Protein AF-A0A060H7V2-F1 (afdb_monomer_lite)

pLDDT: mean 77.26, std 23.05, range [39.34, 98.25]

Sequence (139 aa):
MRLYEYPRHGVSFDGLFAGICVFKRWWLRDVAVHDVVGLFFETSVMSLRINALCVNCDVCEPVCPNRAISMGETIYIIDPLRCTECVGHYDEPQCVVVCPVECIDPDPGLLETREQLLSKLQQLQRNDPELYEKESPDL

Structure (mmCIF, N/CA/C/O backbone):
data_AF-A0A060H7V2-F1
#
_entry.id   AF-A0A060H7V2-F1
#
loop_
_atom_site.group_PDB
_atom_site.id
_atom_site.type_symbol
_atom_site.label_atom_id
_atom_site.label_alt_id
_atom_site.label_comp_id
_atom_site.label_asym_id
_atom_site.label_entity_id
_atom_site.label_seq_id
_atom_site.pdbx_PDB_ins_code
_atom_site.Cartn_x
_atom_site.Cartn_y
_atom_site.Cartn_z
_atom_site.occupancy
_atom_site.B_iso_or_equiv
_atom_site.auth_seq_id
_atom_site.auth_comp_id
_atom_site.auth_asym_id
_atom_site.auth_atom_id
_atom_site.pdbx_PDB_model_num
ATOM 1 N N . MET A 1 1 ? -25.828 43.740 5.238 1.00 44.97 1 MET A N 1
ATOM 2 C CA . MET A 1 1 ? -26.906 42.871 5.758 1.00 44.97 1 MET A CA 1
ATOM 3 C C . MET A 1 1 ? -28.178 43.152 4.968 1.00 44.97 1 MET A C 1
ATOM 5 O O . MET A 1 1 ? -28.893 44.089 5.289 1.00 44.97 1 MET A O 1
ATOM 9 N N . ARG A 1 2 ? -28.396 42.423 3.865 1.00 43.09 2 ARG A N 1
ATOM 10 C CA . ARG A 1 2 ? -29.651 42.449 3.099 1.00 43.09 2 ARG A CA 1
ATOM 11 C C . ARG A 1 2 ? -30.467 41.244 3.551 1.00 43.09 2 ARG A C 1
ATOM 13 O O . ARG A 1 2 ? -30.054 40.115 3.305 1.00 43.09 2 ARG A O 1
ATOM 20 N N . LEU A 1 3 ? -31.555 41.499 4.266 1.00 44.78 3 LEU A N 1
ATOM 21 C CA . LEU A 1 3 ? -32.535 40.484 4.632 1.00 44.78 3 LEU A CA 1
ATOM 22 C C . LEU A 1 3 ? -33.452 40.277 3.423 1.00 44.78 3 LEU A C 1
ATOM 24 O O . LEU A 1 3 ? -34.037 41.230 2.919 1.00 44.78 3 LEU A O 1
ATOM 28 N N . TYR A 1 4 ? -33.495 39.044 2.926 1.00 43.06 4 TYR A N 1
ATOM 29 C CA . TYR A 1 4 ? -34.416 38.607 1.884 1.00 43.06 4 TYR A CA 1
ATOM 30 C C . TYR A 1 4 ? -35.787 38.345 2.520 1.00 43.06 4 TYR A C 1
ATOM 32 O O . TYR A 1 4 ? -35.921 37.441 3.344 1.00 43.06 4 TYR A O 1
ATOM 40 N N . GLU A 1 5 ? -36.799 39.125 2.142 1.00 47.03 5 GLU A N 1
ATOM 41 C CA . GLU A 1 5 ? -38.205 38.849 2.448 1.00 47.03 5 GLU A CA 1
ATOM 42 C C . GLU A 1 5 ? -38.765 37.846 1.426 1.00 47.03 5 GLU A C 1
ATOM 44 O O . GLU A 1 5 ? -38.786 38.109 0.225 1.00 47.03 5 GLU A O 1
ATOM 49 N N . TYR A 1 6 ? -39.213 36.684 1.908 1.00 45.53 6 TYR A N 1
ATOM 50 C CA . TYR A 1 6 ? -39.967 35.691 1.136 1.00 45.53 6 TYR A CA 1
ATOM 51 C C . TYR A 1 6 ? -41.475 35.852 1.409 1.00 45.53 6 TYR A C 1
ATOM 53 O O . TYR A 1 6 ? -41.873 35.879 2.579 1.00 45.53 6 TYR A O 1
ATOM 61 N N . PRO A 1 7 ? -42.341 35.914 0.380 1.00 54.81 7 PRO A N 1
ATOM 62 C CA . PRO A 1 7 ? -43.784 36.008 0.574 1.00 54.81 7 PRO A CA 1
ATOM 63 C C . PRO A 1 7 ? -44.424 34.641 0.881 1.00 54.81 7 PRO A C 1
ATOM 65 O O . PRO A 1 7 ? -44.213 33.651 0.181 1.00 54.81 7 PRO A O 1
ATOM 68 N N . ARG A 1 8 ? -45.250 34.611 1.937 1.00 51.94 8 ARG A N 1
ATOM 69 C CA . ARG A 1 8 ? -46.114 33.489 2.337 1.00 51.94 8 ARG A CA 1
ATOM 70 C C . ARG A 1 8 ? -47.373 33.446 1.467 1.00 51.94 8 ARG A C 1
ATOM 72 O O . ARG A 1 8 ? -48.225 34.318 1.602 1.00 51.94 8 ARG A O 1
ATOM 79 N N . HIS A 1 9 ? -47.542 32.395 0.666 1.00 48.91 9 HIS A N 1
ATOM 80 C CA . HIS A 1 9 ? -48.837 32.043 0.081 1.00 48.91 9 HIS A CA 1
ATOM 81 C C . HIS A 1 9 ? -49.456 30.872 0.843 1.00 48.91 9 HIS A C 1
ATOM 83 O O . HIS A 1 9 ? -48.970 29.745 0.789 1.00 48.91 9 HIS A O 1
ATOM 89 N N . GLY A 1 10 ? -50.530 31.173 1.573 1.00 41.84 10 GLY A N 1
ATOM 90 C CA . GLY A 1 10 ? -51.475 30.187 2.074 1.00 41.84 10 GLY A CA 1
ATOM 91 C C . GLY A 1 10 ? -52.548 29.910 1.027 1.00 41.84 10 GLY A C 1
ATOM 92 O O . GLY A 1 10 ? -53.031 30.835 0.376 1.00 41.84 10 GLY A O 1
ATOM 93 N N . VAL A 1 11 ? -52.942 28.647 0.904 1.00 51.88 11 VAL A N 1
ATOM 94 C CA . VAL A 1 11 ? -54.219 28.257 0.309 1.00 51.88 11 VAL A CA 1
ATOM 95 C C . VAL A 1 11 ? -54.867 27.212 1.210 1.00 51.88 11 VAL A C 1
ATOM 97 O O . VAL A 1 11 ? -54.286 26.176 1.522 1.00 51.88 11 VAL A O 1
ATOM 100 N N . SER A 1 12 ? -56.050 27.587 1.686 1.00 40.19 12 SER A N 1
ATOM 101 C CA . SER A 1 12 ? -57.017 26.782 2.423 1.00 40.19 12 SER A CA 1
ATOM 102 C C . SER A 1 12 ? -57.734 25.836 1.460 1.00 40.19 12 SER 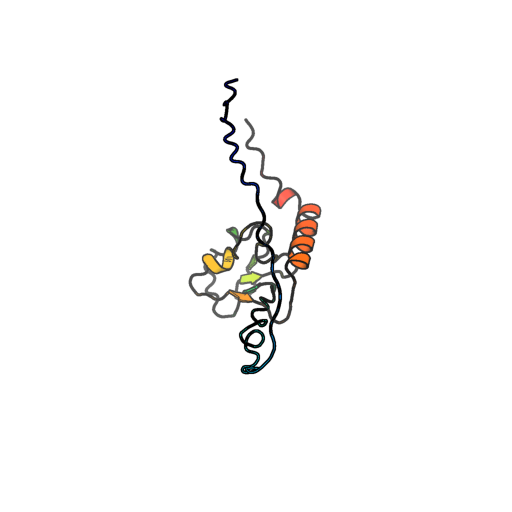A C 1
ATOM 104 O O . SER A 1 12 ? -58.057 26.260 0.351 1.00 40.19 12 SER A O 1
ATOM 106 N N . PHE A 1 13 ? -58.018 24.602 1.881 1.00 41.03 13 PHE A N 1
ATOM 107 C CA . PHE A 1 13 ? -59.116 23.813 1.318 1.00 41.03 13 PHE A CA 1
ATOM 108 C C . PHE A 1 13 ? -59.722 22.912 2.402 1.00 41.03 13 PHE A C 1
ATOM 110 O O . PHE A 1 13 ? -59.161 21.883 2.779 1.00 41.03 13 PHE A O 1
ATOM 117 N N . ASP A 1 14 ? -60.874 23.350 2.904 1.00 46.16 14 ASP A N 1
ATOM 118 C CA . ASP A 1 14 ? -61.802 22.598 3.744 1.00 46.16 14 ASP A CA 1
ATOM 119 C C . ASP A 1 14 ? -62.703 21.675 2.891 1.00 46.16 14 ASP A C 1
ATOM 121 O O . ASP A 1 14 ? -63.069 22.023 1.768 1.00 46.16 14 ASP A O 1
ATOM 125 N N . GLY A 1 15 ? -63.145 20.548 3.471 1.00 40.47 15 GLY A N 1
ATOM 126 C CA . GLY A 1 15 ? -64.339 19.784 3.045 1.00 40.47 15 GLY A CA 1
ATOM 127 C C . GLY A 1 15 ? -64.042 18.455 2.331 1.00 40.47 15 GLY A C 1
ATOM 128 O O . GLY A 1 15 ? -63.709 18.434 1.155 1.00 40.47 15 GLY A O 1
ATOM 129 N N . LEU A 1 16 ? -64.016 17.303 3.010 1.00 47.50 16 LEU A N 1
ATOM 130 C CA . LEU A 1 16 ? -65.157 16.489 3.473 1.00 47.50 16 LEU A CA 1
ATOM 131 C C . LEU A 1 16 ? -66.006 15.882 2.329 1.00 47.50 16 LEU A C 1
ATOM 133 O O . LEU A 1 16 ? -66.999 16.467 1.914 1.00 47.50 16 LEU A O 1
ATOM 137 N N . PHE A 1 17 ? -65.682 14.651 1.912 1.00 42.34 17 PHE A N 1
ATOM 138 C CA . PHE A 1 17 ? -66.658 13.708 1.346 1.00 42.34 17 PHE A CA 1
ATOM 139 C C . PHE A 1 17 ? -66.451 12.312 1.951 1.00 42.34 17 PHE A C 1
ATOM 141 O O . PHE A 1 17 ? -65.375 11.724 1.877 1.00 42.34 17 PHE A O 1
ATOM 148 N N . ALA A 1 18 ? -67.501 11.823 2.605 1.00 43.91 18 ALA A N 1
ATOM 149 C CA . ALA A 1 18 ? -67.600 10.535 3.278 1.00 43.91 18 ALA A CA 1
ATOM 150 C C . ALA A 1 18 ? -68.092 9.422 2.329 1.00 43.91 18 ALA A C 1
ATOM 152 O O . ALA A 1 18 ? -68.847 9.713 1.405 1.00 43.91 18 ALA A O 1
ATOM 153 N N . GLY A 1 19 ? -67.780 8.148 2.633 1.00 43.53 19 GLY A N 1
ATOM 154 C CA . GLY A 1 19 ? -68.706 7.034 2.337 1.00 43.53 19 GLY A CA 1
ATOM 155 C C . GLY A 1 19 ? -68.177 5.727 1.709 1.00 43.53 19 GLY A C 1
ATOM 156 O O . GLY A 1 19 ? -68.334 5.523 0.517 1.00 43.53 19 GLY A O 1
ATOM 157 N N . ILE A 1 20 ? -67.668 4.818 2.556 1.00 49.97 20 ILE A N 1
ATOM 158 C CA . ILE A 1 20 ? -68.081 3.398 2.764 1.00 49.97 20 ILE A CA 1
ATOM 159 C C . ILE A 1 20 ? -67.988 2.338 1.619 1.00 49.97 20 ILE A C 1
ATOM 161 O O . ILE A 1 20 ? -68.774 2.302 0.682 1.00 49.97 20 ILE A O 1
ATOM 165 N N . CYS A 1 21 ? -67.074 1.379 1.865 1.00 47.62 21 CYS A N 1
ATOM 166 C CA . CYS A 1 21 ? -67.057 -0.095 1.681 1.00 47.62 21 CYS A CA 1
ATOM 167 C C . CYS A 1 21 ? -67.943 -0.824 0.645 1.00 47.62 21 CYS A C 1
ATOM 169 O O . CYS A 1 21 ? -69.139 -0.900 0.887 1.00 47.62 21 CYS A O 1
ATOM 171 N N . VAL A 1 22 ? -67.336 -1.640 -0.255 1.00 50.06 22 VAL A N 1
ATOM 172 C CA . VAL A 1 22 ? -67.796 -3.021 -0.604 1.00 50.06 22 VAL A CA 1
ATOM 173 C C . VAL A 1 22 ? -66.645 -3.933 -1.138 1.00 50.06 22 VAL A C 1
ATOM 175 O O . VAL A 1 22 ? -66.076 -3.688 -2.190 1.00 50.06 22 VAL A O 1
ATOM 178 N N . PHE A 1 23 ? -66.330 -4.998 -0.381 1.00 39.34 23 PHE A N 1
ATOM 179 C CA . PHE A 1 23 ? -65.896 -6.375 -0.746 1.00 39.34 23 PHE A CA 1
ATOM 180 C C . PHE A 1 23 ? -64.807 -6.728 -1.810 1.00 39.34 23 PHE A C 1
ATOM 182 O O . PHE A 1 23 ? -65.037 -6.720 -3.010 1.00 39.34 23 PHE A O 1
ATOM 189 N N . LYS A 1 24 ? -63.717 -7.330 -1.287 1.00 41.00 24 LYS A N 1
ATOM 190 C CA . LYS A 1 24 ? -63.153 -8.692 -1.546 1.00 41.00 24 LYS A CA 1
ATOM 191 C C . LYS A 1 24 ? -62.769 -9.187 -2.974 1.00 41.00 24 LYS A C 1
ATOM 193 O O . LYS A 1 24 ? -63.607 -9.706 -3.695 1.00 41.00 24 LYS A O 1
ATOM 198 N N . ARG A 1 25 ? -61.441 -9.406 -3.104 1.00 48.03 25 ARG A N 1
ATOM 199 C CA . ARG A 1 25 ? -60.728 -10.700 -3.348 1.00 48.03 25 ARG A CA 1
ATOM 200 C C . ARG A 1 25 ? -60.512 -11.164 -4.807 1.00 48.03 25 ARG A C 1
ATOM 202 O O . ARG A 1 25 ? -61.467 -11.305 -5.549 1.00 48.03 25 ARG A O 1
ATOM 209 N N . TRP A 1 26 ? -59.262 -11.597 -5.062 1.00 42.59 26 TRP A N 1
ATOM 210 C CA . TRP A 1 26 ? -58.626 -12.154 -6.283 1.00 42.59 26 TRP A CA 1
ATOM 211 C C . TRP A 1 26 ? -57.923 -11.069 -7.110 1.00 42.59 26 TRP A C 1
ATOM 213 O O . TRP A 1 26 ? -58.548 -10.392 -7.906 1.00 42.59 26 TRP A O 1
ATOM 223 N N . TRP A 1 27 ? -56.636 -10.797 -6.900 1.00 43.59 27 TRP A N 1
ATOM 224 C CA . TRP A 1 27 ? -55.546 -11.693 -7.291 1.00 43.59 27 TRP A CA 1
ATOM 225 C C . TRP A 1 27 ? -54.316 -11.547 -6.375 1.00 43.59 27 TRP A C 1
ATOM 227 O O . TRP A 1 27 ? -53.648 -10.520 -6.355 1.00 43.59 27 TRP A O 1
ATOM 237 N N . LEU A 1 28 ? -54.027 -12.613 -5.627 1.00 51.16 28 LEU A N 1
ATOM 238 C CA . LEU A 1 28 ? -52.677 -12.979 -5.207 1.00 51.16 28 LEU A CA 1
ATOM 239 C C . LEU A 1 28 ? -52.008 -13.649 -6.414 1.00 51.16 28 LEU A C 1
ATOM 241 O O . LEU A 1 28 ? -52.404 -14.754 -6.780 1.00 51.16 28 LEU A O 1
ATOM 245 N N . ARG A 1 29 ? -51.067 -12.942 -7.039 1.00 45.09 29 ARG A N 1
ATOM 246 C CA . ARG A 1 29 ? -50.076 -13.381 -8.044 1.00 45.09 29 ARG A CA 1
ATOM 247 C C . ARG A 1 29 ? -49.293 -12.108 -8.383 1.00 45.09 29 ARG A C 1
ATOM 249 O O . ARG A 1 29 ? -49.914 -11.123 -8.753 1.00 45.09 29 ARG A O 1
ATOM 256 N N . ASP A 1 30 ? -48.000 -11.961 -8.163 1.00 46.78 30 ASP A N 1
ATOM 257 C CA . ASP A 1 30 ? -46.896 -12.906 -8.102 1.00 46.78 30 ASP A CA 1
ATOM 258 C C . ASP A 1 30 ? -45.816 -12.248 -7.206 1.00 46.78 30 ASP A C 1
ATOM 260 O O . ASP A 1 30 ? -45.615 -11.038 -7.254 1.00 46.78 30 ASP A O 1
ATOM 264 N N . VAL A 1 31 ? -45.341 -12.931 -6.164 1.00 47.16 31 VAL A N 1
ATOM 265 C CA . VAL A 1 31 ? -44.012 -13.569 -6.136 1.00 47.16 31 VAL A CA 1
ATOM 266 C C . VAL A 1 31 ? -42.853 -12.563 -6.210 1.00 47.16 31 VAL A C 1
ATOM 268 O O . VAL A 1 31 ? -42.517 -12.021 -7.254 1.00 47.16 31 VAL A O 1
ATOM 271 N N . ALA A 1 32 ? -42.241 -12.368 -5.042 1.00 50.91 32 ALA A N 1
ATOM 272 C CA . ALA A 1 32 ? -40.806 -12.228 -4.813 1.00 50.91 32 ALA A CA 1
ATOM 273 C C . ALA A 1 32 ? -39.892 -12.121 -6.055 1.00 50.91 32 ALA A C 1
ATOM 275 O O . ALA A 1 32 ? -39.566 -13.131 -6.668 1.00 50.91 32 ALA A O 1
ATOM 276 N N . VAL A 1 33 ? -39.367 -10.919 -6.318 1.00 44.84 33 VAL A N 1
ATOM 277 C CA . VAL A 1 33 ? -38.041 -10.719 -6.951 1.00 44.84 33 VAL A CA 1
ATOM 278 C C . VAL A 1 33 ? -37.253 -9.555 -6.328 1.00 44.84 33 VAL A C 1
ATOM 280 O O . VAL A 1 33 ? -36.245 -9.120 -6.870 1.00 44.84 33 VAL A O 1
ATOM 283 N N . HIS A 1 34 ? -37.663 -9.064 -5.156 1.00 44.75 34 HIS A N 1
ATOM 284 C CA . HIS A 1 34 ? -36.938 -8.014 -4.426 1.00 44.75 34 HIS A CA 1
ATOM 285 C C . HIS A 1 34 ? -35.696 -8.531 -3.658 1.00 44.75 34 HIS A C 1
ATOM 287 O O . HIS A 1 34 ? -35.185 -7.806 -2.814 1.00 44.75 34 HIS A O 1
ATOM 293 N N . ASP A 1 35 ? -35.205 -9.754 -3.926 1.00 53.28 35 ASP A N 1
ATOM 294 C CA . ASP A 1 35 ? -34.335 -10.467 -2.970 1.00 53.28 35 ASP A CA 1
ATOM 295 C C . ASP A 1 35 ? -33.256 -11.411 -3.563 1.00 53.28 35 ASP A C 1
ATOM 297 O O . ASP A 1 35 ? -32.894 -12.393 -2.921 1.00 53.28 35 ASP A O 1
ATOM 301 N N . VAL A 1 36 ? -32.735 -11.201 -4.790 1.00 46.72 36 VAL A N 1
ATOM 302 C CA . VAL A 1 36 ? -31.628 -12.076 -5.284 1.00 46.72 36 VAL A CA 1
ATOM 303 C C . VAL A 1 36 ? -30.645 -11.518 -6.327 1.00 46.72 36 VAL A C 1
ATOM 305 O O . VAL A 1 36 ? -29.794 -12.267 -6.800 1.00 46.72 36 VAL A O 1
ATOM 308 N N . VAL A 1 37 ? -30.667 -10.225 -6.671 1.00 47.47 37 VAL A N 1
ATOM 309 C CA . VAL A 1 37 ? -29.622 -9.642 -7.544 1.00 47.47 37 VAL A CA 1
ATOM 310 C C . VAL A 1 37 ? -28.767 -8.652 -6.755 1.00 47.47 37 VAL A C 1
ATOM 312 O O . VAL A 1 37 ? -28.861 -7.444 -6.929 1.00 47.47 37 VAL A O 1
ATOM 315 N N . GLY A 1 38 ? -27.929 -9.196 -5.867 1.00 44.66 38 GLY A N 1
ATOM 316 C CA . GLY A 1 38 ? -26.653 -8.557 -5.541 1.00 44.66 38 GLY A CA 1
ATOM 317 C C . GLY A 1 38 ? -26.537 -7.765 -4.239 1.00 44.66 38 GLY A C 1
ATOM 318 O O . GLY A 1 38 ? -25.850 -6.752 -4.226 1.00 44.66 38 GLY A O 1
ATOM 319 N N . LEU A 1 39 ? -27.028 -8.290 -3.115 1.00 41.81 39 LEU A N 1
ATOM 320 C CA . LEU A 1 39 ? -26.368 -8.098 -1.805 1.00 41.81 39 LEU A CA 1
ATOM 321 C C . LEU A 1 39 ? -24.995 -8.825 -1.760 1.00 41.81 39 LEU A C 1
ATOM 323 O O . LEU A 1 39 ? -24.683 -9.525 -0.809 1.00 41.81 39 LEU A O 1
ATOM 327 N N . PHE A 1 40 ? -24.199 -8.733 -2.830 1.00 41.84 40 PHE A N 1
ATOM 328 C CA . PHE A 1 40 ? -22.931 -9.459 -3.002 1.00 41.84 40 PHE A CA 1
ATOM 329 C C . PHE A 1 40 ? -21.869 -8.624 -3.733 1.00 41.84 40 PHE A C 1
ATOM 331 O O . PHE A 1 40 ? -20.907 -9.161 -4.267 1.00 41.84 40 PHE A O 1
ATOM 338 N N . PHE A 1 41 ? -22.020 -7.298 -3.749 1.00 41.12 41 PHE A N 1
ATOM 339 C CA . PHE A 1 41 ? -20.872 -6.401 -3.882 1.00 41.12 41 PHE A CA 1
ATOM 340 C C . PHE A 1 41 ? -20.440 -6.011 -2.470 1.00 41.12 41 PHE A C 1
ATOM 342 O O . PHE A 1 41 ? -20.460 -4.852 -2.068 1.00 41.12 41 PHE A O 1
ATOM 349 N N . GLU A 1 42 ? -20.117 -7.024 -1.671 1.00 47.47 42 GLU A N 1
ATOM 350 C CA . GLU A 1 42 ? -19.305 -6.812 -0.489 1.00 47.47 42 GLU A CA 1
ATOM 351 C C . GLU A 1 42 ? -17.926 -6.453 -1.036 1.00 47.47 42 GLU A C 1
ATOM 353 O O . GLU A 1 42 ? -17.104 -7.325 -1.315 1.00 47.47 42 GLU A O 1
ATOM 358 N N . THR A 1 43 ? -17.715 -5.161 -1.315 1.00 50.62 43 THR A N 1
ATOM 359 C CA . THR A 1 43 ? -16.381 -4.592 -1.482 1.00 50.62 43 THR A CA 1
ATOM 360 C C . THR A 1 43 ? -15.682 -4.828 -0.157 1.00 50.62 43 THR A C 1
ATOM 362 O O . THR A 1 43 ? -15.725 -3.996 0.747 1.00 50.62 43 THR A O 1
ATOM 365 N N . SER A 1 44 ? -15.135 -6.030 -0.012 1.00 51.19 44 SER A N 1
ATOM 366 C CA . SER A 1 44 ? -14.119 -6.323 0.972 1.00 51.19 44 SER A CA 1
ATOM 367 C C . SER A 1 44 ? -12.998 -5.363 0.632 1.00 51.19 44 SER A C 1
ATOM 369 O O . SER A 1 44 ? -12.310 -5.530 -0.370 1.00 51.19 44 SER A O 1
ATOM 371 N N . VAL A 1 45 ? -12.937 -4.283 1.396 1.00 54.56 45 VAL A N 1
ATOM 372 C CA . VAL A 1 45 ? -11.778 -3.408 1.476 1.00 54.56 45 VAL A CA 1
ATOM 373 C C . VAL A 1 45 ? -10.651 -4.358 1.927 1.00 54.56 45 VAL A C 1
ATOM 375 O O . VAL A 1 45 ? -10.823 -5.218 2.799 1.00 54.56 45 VAL A O 1
ATOM 378 N N . MET A 1 46 ? -9.575 -4.40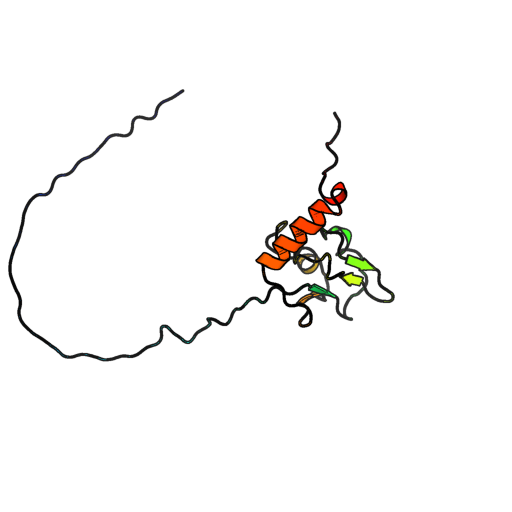5 1.161 1.00 75.44 46 MET A N 1
ATOM 379 C CA . MET A 1 46 ? -8.423 -5.244 1.463 1.00 75.44 46 MET A CA 1
ATOM 380 C C . MET A 1 46 ? -7.183 -4.396 1.288 1.00 75.44 46 MET A C 1
ATOM 382 O O . MET A 1 46 ? -7.043 -3.701 0.278 1.00 75.44 46 MET A O 1
ATOM 386 N N . SER A 1 47 ? -6.227 -4.522 2.206 1.00 83.25 47 SER A N 1
ATOM 387 C CA . SER A 1 47 ? -4.926 -3.891 2.001 1.00 83.25 47 SER A CA 1
ATOM 388 C C . SER A 1 47 ? -4.393 -4.253 0.610 1.00 83.25 47 SER A C 1
ATOM 390 O O . SER A 1 47 ? -4.518 -5.398 0.179 1.00 83.25 47 SER A O 1
ATOM 392 N N . LEU A 1 48 ? -3.828 -3.294 -0.115 1.00 94.44 48 LEU A N 1
ATOM 393 C CA . LEU A 1 48 ? -3.340 -3.552 -1.470 1.00 94.44 48 LEU A CA 1
ATOM 394 C C . 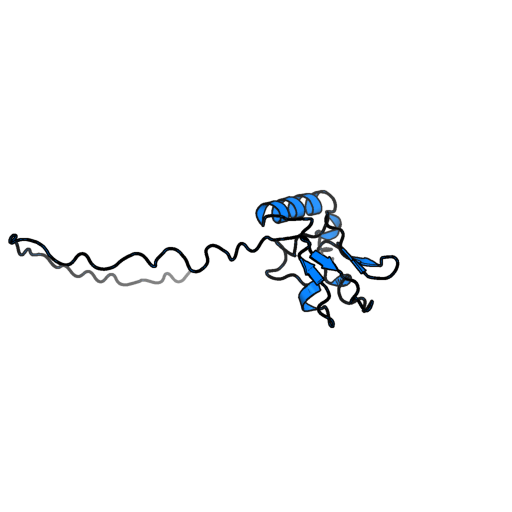LEU A 1 48 ? -1.989 -4.270 -1.443 1.00 94.44 48 LEU A C 1
ATOM 396 O O . LEU A 1 48 ? -1.158 -3.998 -0.576 1.00 94.44 48 LEU A O 1
ATOM 400 N N . ARG A 1 49 ? -1.736 -5.111 -2.447 1.00 95.56 49 ARG A N 1
ATOM 401 C CA . ARG A 1 49 ? -0.445 -5.763 -2.697 1.00 95.56 49 ARG A CA 1
ATOM 402 C C . ARG A 1 49 ? 0.021 -5.543 -4.132 1.00 95.56 49 ARG A C 1
ATOM 404 O O . ARG A 1 49 ? -0.783 -5.496 -5.059 1.00 95.56 49 ARG A O 1
ATOM 411 N N . ILE A 1 50 ? 1.334 -5.456 -4.313 1.00 97.38 50 ILE A N 1
ATOM 412 C CA . ILE A 1 50 ? 1.973 -5.384 -5.632 1.00 97.38 50 ILE A CA 1
ATOM 413 C C . ILE A 1 50 ? 2.369 -6.800 -6.052 1.00 97.38 50 ILE A C 1
ATOM 415 O O . ILE A 1 50 ? 2.981 -7.536 -5.278 1.00 97.38 50 ILE A O 1
ATOM 419 N N . ASN A 1 51 ? 1.998 -7.194 -7.268 1.00 96.25 51 ASN A N 1
ATOM 420 C CA . ASN A 1 51 ? 2.300 -8.514 -7.812 1.00 96.25 51 ASN A CA 1
ATOM 421 C C . ASN A 1 51 ? 3.580 -8.504 -8.684 1.00 96.25 51 ASN A C 1
ATOM 423 O O . ASN A 1 51 ? 4.215 -7.472 -8.909 1.00 96.25 51 ASN A O 1
ATOM 427 N N . ALA A 1 52 ? 3.963 -9.676 -9.197 1.00 96.12 52 ALA A N 1
ATOM 428 C CA . ALA A 1 52 ? 5.195 -9.866 -9.969 1.00 96.12 52 ALA A CA 1
ATOM 429 C C . ALA A 1 52 ? 5.217 -9.173 -11.351 1.00 96.12 52 ALA A C 1
ATOM 431 O O . ALA A 1 52 ? 6.242 -9.218 -12.026 1.00 96.12 52 ALA A O 1
ATOM 432 N N . LEU A 1 53 ? 4.118 -8.548 -11.787 1.00 97.38 53 LEU A N 1
ATOM 433 C CA . LEU A 1 53 ? 4.068 -7.756 -13.022 1.00 97.38 53 LEU A CA 1
ATOM 434 C C . LEU A 1 53 ? 4.666 -6.353 -12.848 1.00 97.38 53 LEU A C 1
ATOM 436 O O . LEU A 1 53 ? 4.767 -5.609 -13.821 1.00 97.38 53 LEU A O 1
ATOM 440 N N . CYS A 1 54 ? 5.060 -5.978 -11.628 1.00 98.19 54 CYS A N 1
ATOM 441 C CA . CYS A 1 54 ? 5.719 -4.708 -11.364 1.00 98.19 54 CYS A CA 1
ATOM 442 C C . CYS A 1 54 ? 6.990 -4.540 -12.212 1.00 98.19 54 CYS A C 1
ATOM 444 O O . CYS A 1 54 ? 7.867 -5.401 -12.231 1.00 98.19 54 CYS A O 1
ATOM 446 N N . VAL A 1 55 ? 7.098 -3.389 -12.878 1.00 97.31 55 VAL A N 1
ATOM 447 C CA . VAL A 1 55 ? 8.233 -3.028 -13.748 1.00 97.31 55 VAL A CA 1
ATOM 448 C C . VAL A 1 55 ? 9.201 -2.024 -13.110 1.00 97.31 55 VAL A C 1
ATOM 450 O O . VAL A 1 55 ? 10.046 -1.479 -13.810 1.00 97.31 55 VAL A O 1
ATOM 453 N N . ASN A 1 56 ? 9.074 -1.755 -11.804 1.00 97.06 56 ASN A N 1
ATOM 454 C CA . ASN A 1 56 ? 9.920 -0.813 -11.052 1.00 97.06 56 ASN A CA 1
ATOM 455 C C . ASN A 1 56 ? 10.016 0.584 -11.698 1.00 97.06 56 ASN A C 1
ATOM 457 O O . ASN A 1 56 ? 11.097 1.068 -12.010 1.00 97.06 56 ASN A O 1
ATOM 461 N N . CYS A 1 57 ? 8.862 1.213 -11.947 1.00 97.12 57 CYS A N 1
ATOM 462 C CA . CYS A 1 57 ? 8.777 2.532 -12.591 1.00 97.12 57 CYS A CA 1
ATOM 463 C C . CYS A 1 57 ? 8.808 3.732 -11.623 1.00 97.12 57 CYS A C 1
ATOM 465 O O . CYS A 1 57 ? 8.711 4.866 -12.082 1.00 97.12 57 CYS A O 1
ATOM 467 N N . ASP A 1 58 ? 8.876 3.494 -10.309 1.00 96.25 58 ASP A N 1
ATOM 468 C CA . ASP A 1 58 ? 8.994 4.495 -9.229 1.00 96.25 58 ASP A CA 1
ATOM 469 C C . ASP A 1 58 ? 7.815 5.481 -9.060 1.00 96.25 58 ASP A C 1
ATOM 471 O O . ASP A 1 58 ? 7.820 6.326 -8.169 1.00 96.25 58 ASP A O 1
ATOM 475 N N . VAL A 1 59 ? 6.753 5.365 -9.863 1.00 97.44 59 VAL A N 1
ATOM 476 C CA . VAL A 1 59 ? 5.633 6.329 -9.843 1.00 97.44 59 VAL A CA 1
ATOM 477 C C . VAL A 1 59 ? 4.718 6.164 -8.618 1.00 97.44 59 VAL A C 1
ATOM 479 O O . VAL A 1 59 ? 4.113 7.131 -8.159 1.00 97.44 59 VAL A O 1
ATOM 482 N N . CYS A 1 60 ? 4.597 4.952 -8.070 1.00 97.94 60 CYS A N 1
ATOM 483 C CA . CYS A 1 60 ? 3.628 4.655 -7.007 1.00 97.94 60 CYS A CA 1
ATOM 484 C C . CYS A 1 60 ? 4.085 5.050 -5.587 1.00 97.94 60 CYS A C 1
ATOM 486 O O . CYS A 1 60 ? 3.242 5.370 -4.750 1.00 97.94 60 CYS A O 1
ATOM 488 N N . GLU A 1 61 ? 5.391 5.071 -5.311 1.00 97.19 61 GLU A N 1
ATOM 489 C CA . GLU A 1 61 ? 5.950 5.437 -4.001 1.00 97.19 61 GLU A CA 1
ATOM 490 C C . GLU A 1 61 ? 5.604 6.875 -3.563 1.00 97.19 61 GLU A C 1
ATOM 492 O O . GLU A 1 61 ? 5.023 7.038 -2.484 1.00 97.19 61 GLU A O 1
ATOM 497 N N . PRO A 1 62 ? 5.867 7.926 -4.369 1.00 96.25 62 PRO A N 1
ATOM 498 C CA . PRO A 1 62 ? 5.666 9.308 -3.931 1.00 96.25 62 PRO A CA 1
ATOM 499 C C . PRO A 1 62 ? 4.192 9.708 -3.803 1.00 96.25 62 PRO A C 1
ATOM 501 O O . PRO A 1 62 ? 3.888 10.706 -3.153 1.00 96.25 62 PRO A O 1
ATOM 504 N N . VAL A 1 63 ? 3.268 8.960 -4.415 1.00 96.81 63 VAL A N 1
ATOM 505 C CA . VAL A 1 63 ? 1.830 9.276 -4.371 1.00 96.81 63 VAL A CA 1
ATOM 506 C C . VAL A 1 63 ? 1.119 8.671 -3.159 1.00 96.81 63 VAL A C 1
ATOM 508 O O . VAL A 1 63 ? -0.028 9.021 -2.887 1.00 96.81 63 VAL A O 1
ATOM 511 N N . CYS A 1 64 ? 1.762 7.754 -2.429 1.00 97.12 64 CYS A N 1
ATOM 512 C CA . CYS A 1 64 ? 1.153 7.117 -1.267 1.00 97.12 64 CYS A CA 1
ATOM 513 C C . CYS A 1 64 ? 1.152 8.076 -0.057 1.00 97.12 64 CYS A C 1
ATOM 515 O O . CYS A 1 64 ? 2.227 8.368 0.475 1.00 97.12 64 CYS A O 1
ATOM 517 N N . PRO A 1 65 ? -0.019 8.510 0.460 1.00 95.56 65 PRO A N 1
ATOM 518 C CA . PRO A 1 65 ? -0.082 9.493 1.549 1.00 95.56 65 PRO A CA 1
ATOM 519 C C . PRO A 1 65 ? 0.549 8.983 2.852 1.00 95.56 65 PRO A C 1
ATOM 521 O O . PRO A 1 65 ? 1.147 9.750 3.598 1.00 95.56 65 PRO A O 1
ATOM 524 N N . ASN A 1 66 ? 0.485 7.671 3.092 1.00 95.75 66 ASN A N 1
ATOM 525 C CA . ASN A 1 66 ? 0.995 7.052 4.316 1.00 95.75 66 ASN A CA 1
ATOM 526 C C . ASN A 1 66 ? 2.442 6.556 4.175 1.00 95.75 66 ASN A C 1
ATOM 528 O O . ASN A 1 66 ? 2.953 5.910 5.096 1.00 95.75 66 ASN A O 1
ATOM 532 N N . ARG A 1 67 ? 3.084 6.782 3.015 1.00 96.00 67 ARG A N 1
ATOM 533 C CA . ARG A 1 67 ? 4.392 6.207 2.648 1.00 96.00 67 ARG A CA 1
ATOM 534 C C . ARG A 1 67 ? 4.459 4.695 2.909 1.00 96.00 67 ARG A C 1
ATOM 536 O O . ARG A 1 67 ? 5.392 4.197 3.528 1.00 96.00 67 ARG A O 1
ATOM 543 N N . ALA A 1 68 ? 3.411 3.975 2.507 1.00 97.19 68 ALA A N 1
ATOM 544 C CA . ALA A 1 68 ? 3.302 2.529 2.706 1.00 97.19 68 ALA A CA 1
ATOM 545 C C . ALA A 1 68 ? 4.073 1.717 1.654 1.00 97.19 68 ALA A C 1
ATOM 547 O O . ALA A 1 68 ? 4.211 0.512 1.808 1.00 97.19 68 ALA A O 1
ATOM 548 N N . ILE A 1 69 ? 4.523 2.347 0.570 1.00 98.06 69 ILE A N 1
ATOM 549 C CA . ILE A 1 69 ? 5.161 1.676 -0.563 1.00 98.06 69 ILE A CA 1
ATOM 550 C C . ILE A 1 69 ? 6.668 1.903 -0.490 1.00 98.06 69 ILE A C 1
ATOM 552 O O . ILE A 1 69 ? 7.098 3.029 -0.256 1.00 98.06 69 ILE A O 1
ATOM 556 N N . SER A 1 70 ? 7.457 0.851 -0.695 1.00 97.88 70 SER A N 1
ATOM 557 C CA . SER A 1 70 ? 8.920 0.922 -0.722 1.00 97.88 70 SER A CA 1
ATOM 558 C C . SER A 1 70 ? 9.518 -0.099 -1.691 1.00 97.88 70 SER A C 1
ATOM 560 O O . SER A 1 70 ? 8.859 -1.059 -2.099 1.00 97.88 70 SER A O 1
ATOM 562 N N . MET A 1 71 ? 10.772 0.116 -2.091 1.00 97.38 71 MET A N 1
ATOM 563 C CA . MET A 1 71 ? 11.499 -0.809 -2.960 1.00 97.38 71 MET A CA 1
ATOM 564 C C . MET A 1 71 ? 11.887 -2.085 -2.195 1.00 97.38 71 MET A C 1
ATOM 566 O O . MET A 1 71 ? 12.608 -2.023 -1.197 1.00 97.38 71 MET A O 1
ATOM 570 N N . GLY A 1 72 ? 11.415 -3.242 -2.668 1.00 95.75 72 GLY A N 1
ATOM 571 C CA . GLY A 1 72 ? 11.828 -4.558 -2.179 1.00 95.75 72 GLY A CA 1
ATOM 572 C C . GLY A 1 72 ? 13.088 -5.078 -2.881 1.00 95.75 72 GLY A C 1
ATOM 573 O O . GLY A 1 72 ? 13.833 -4.329 -3.507 1.00 95.75 72 GLY A O 1
ATOM 574 N N . GLU A 1 73 ? 13.331 -6.390 -2.811 1.00 94.62 73 GLU A N 1
ATOM 575 C CA . GLU A 1 73 ? 14.499 -7.005 -3.471 1.00 94.62 73 GLU A CA 1
ATOM 576 C C . GLU A 1 73 ? 14.401 -6.991 -5.004 1.00 94.62 73 GLU A C 1
ATOM 578 O O . GLU A 1 73 ? 15.410 -6.875 -5.697 1.00 94.62 73 GLU A O 1
ATOM 583 N N . THR A 1 74 ? 13.188 -7.156 -5.535 1.00 94.62 74 THR A N 1
ATOM 584 C CA . THR A 1 74 ? 12.944 -7.333 -6.978 1.00 94.62 74 THR A CA 1
ATOM 585 C C . THR A 1 74 ? 11.806 -6.475 -7.507 1.00 94.62 74 THR A C 1
ATOM 587 O O . THR A 1 74 ? 11.876 -6.021 -8.647 1.00 94.62 74 THR A O 1
ATOM 590 N N . ILE A 1 75 ? 10.784 -6.241 -6.688 1.00 97.94 75 ILE A N 1
ATOM 591 C CA . ILE A 1 75 ? 9.615 -5.423 -6.997 1.00 97.94 75 ILE A CA 1
ATOM 592 C C . ILE A 1 75 ? 9.329 -4.474 -5.837 1.00 97.94 75 ILE A C 1
ATOM 594 O O . ILE A 1 75 ? 9.769 -4.710 -4.707 1.00 97.94 75 ILE A O 1
ATOM 598 N N . TYR A 1 76 ? 8.550 -3.432 -6.102 1.00 98.25 76 TYR A N 1
ATOM 599 C CA . TYR A 1 76 ? 7.956 -2.628 -5.041 1.00 98.25 76 TYR A CA 1
ATOM 600 C C . TYR A 1 76 ? 7.052 -3.474 -4.140 1.00 98.25 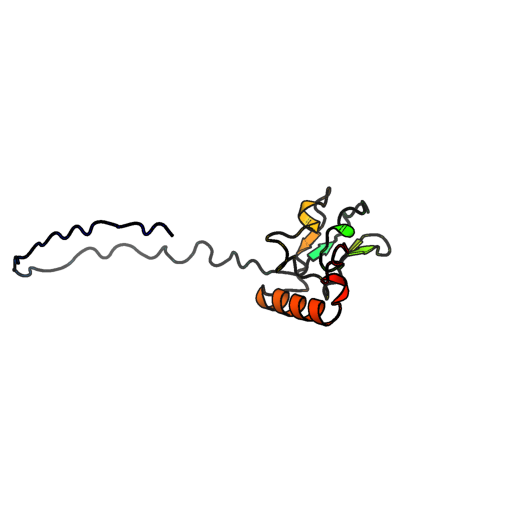76 TYR A C 1
ATOM 602 O O . TYR A 1 76 ? 6.372 -4.392 -4.600 1.00 98.25 76 TYR A O 1
ATOM 610 N N . ILE A 1 77 ? 7.031 -3.136 -2.855 1.00 97.62 77 ILE A N 1
ATOM 611 C CA . ILE A 1 77 ? 6.221 -3.792 -1.831 1.00 97.62 77 ILE A CA 1
ATOM 612 C C . ILE A 1 77 ? 5.352 -2.765 -1.109 1.00 97.62 77 ILE A C 1
ATOM 614 O O . ILE A 1 77 ? 5.719 -1.597 -0.990 1.00 97.62 77 ILE A O 1
ATOM 618 N N . ILE A 1 78 ? 4.190 -3.210 -0.633 1.00 97.62 78 ILE A N 1
ATOM 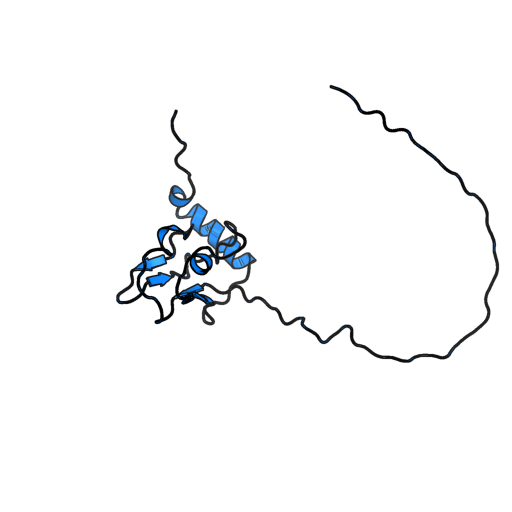619 C CA . ILE A 1 78 ? 3.282 -2.406 0.187 1.00 97.62 78 ILE A CA 1
ATOM 620 C C . ILE A 1 78 ? 3.332 -2.952 1.612 1.00 97.62 78 ILE A C 1
ATOM 622 O O . ILE A 1 78 ? 3.113 -4.143 1.820 1.00 97.62 78 ILE A O 1
ATOM 626 N N . ASP A 1 79 ? 3.603 -2.086 2.587 1.00 96.50 79 ASP A N 1
ATOM 627 C CA . ASP A 1 79 ? 3.468 -2.393 4.007 1.00 96.50 79 ASP A CA 1
ATOM 628 C C . ASP A 1 79 ? 1.977 -2.386 4.399 1.00 96.50 79 ASP A C 1
ATOM 630 O O . ASP A 1 79 ? 1.338 -1.320 4.424 1.00 96.50 79 ASP A O 1
ATOM 634 N N . PRO A 1 80 ? 1.394 -3.550 4.736 1.00 94.88 80 PRO A N 1
ATOM 635 C CA . PRO A 1 80 ? -0.019 -3.642 5.074 1.00 94.88 80 PRO A CA 1
ATOM 636 C C . PRO A 1 80 ? -0.373 -2.917 6.375 1.00 94.88 80 PRO A C 1
ATOM 638 O O . PRO A 1 80 ? -1.519 -2.502 6.550 1.00 94.88 80 PRO A O 1
ATOM 641 N N . LEU A 1 81 ? 0.588 -2.701 7.279 1.00 93.94 81 LEU A N 1
ATOM 642 C CA . LEU A 1 81 ? 0.354 -1.953 8.517 1.00 93.94 81 LEU A CA 1
ATOM 643 C C . LEU A 1 81 ? 0.156 -0.457 8.260 1.00 93.94 81 LEU A C 1
ATOM 645 O O . LEU A 1 81 ? -0.399 0.243 9.106 1.00 93.94 81 LEU A O 1
ATOM 649 N N . ARG A 1 82 ? 0.571 0.030 7.086 1.00 95.56 82 ARG A N 1
ATOM 650 C CA . ARG A 1 82 ? 0.469 1.438 6.683 1.00 95.56 82 ARG A CA 1
ATOM 651 C C . ARG A 1 82 ? -0.546 1.669 5.568 1.00 95.56 82 ARG A C 1
ATOM 653 O O . ARG A 1 82 ? -1.038 2.787 5.409 1.00 95.56 82 ARG A O 1
ATOM 660 N N . CYS A 1 83 ? -0.872 0.646 4.783 1.00 96.94 83 CYS A N 1
ATOM 661 C CA . CYS A 1 83 ? -1.844 0.758 3.702 1.00 96.94 83 CYS A CA 1
ATOM 662 C C . CYS A 1 83 ? -3.265 0.938 4.261 1.00 96.94 83 CYS A C 1
ATOM 664 O O . CYS A 1 83 ? -3.765 0.094 5.005 1.00 96.94 83 CYS A O 1
ATOM 666 N N . THR A 1 84 ? -3.911 2.050 3.901 1.00 96.06 84 THR A N 1
ATOM 667 C CA . THR A 1 84 ? -5.308 2.356 4.264 1.00 96.06 84 THR A CA 1
ATOM 668 C C . THR A 1 84 ? -6.231 2.373 3.045 1.00 96.06 84 THR A C 1
ATOM 670 O O . THR A 1 84 ? -7.311 2.948 3.114 1.00 96.06 84 THR A O 1
ATOM 673 N N . GLU A 1 85 ? -5.784 1.849 1.896 1.00 95.31 85 GLU A N 1
ATOM 674 C CA . GLU A 1 85 ? -6.482 1.983 0.600 1.00 95.31 85 GLU A CA 1
ATOM 675 C C . GLU A 1 85 ? -6.819 3.439 0.239 1.00 95.31 85 GLU A C 1
ATOM 677 O O . GLU A 1 85 ? -7.789 3.732 -0.451 1.00 95.31 85 GLU A O 1
ATOM 682 N N . CYS A 1 86 ? -6.009 4.379 0.734 1.00 96.06 86 CYS A N 1
ATOM 683 C CA . CYS A 1 86 ? -6.258 5.820 0.660 1.00 96.06 86 CYS A CA 1
ATOM 684 C C . CYS A 1 86 ? -7.546 6.302 1.357 1.00 96.06 86 CYS A C 1
ATOM 686 O O . CYS A 1 86 ? -7.845 7.495 1.291 1.00 96.06 86 CYS A O 1
ATOM 688 N N . VAL A 1 87 ? -8.258 5.445 2.099 1.00 94.88 87 VAL A N 1
ATOM 689 C CA . VAL A 1 87 ? -9.422 5.838 2.901 1.00 94.88 87 VAL A CA 1
ATOM 690 C C . VAL A 1 87 ? -9.019 6.934 3.886 1.00 94.88 87 VAL A C 1
ATOM 692 O O . VAL A 1 87 ? -8.046 6.795 4.626 1.00 94.88 87 VAL A O 1
ATOM 695 N N . GLY A 1 88 ? -9.776 8.035 3.878 1.00 92.94 88 GLY A N 1
ATOM 696 C CA . GLY A 1 88 ? -9.506 9.235 4.678 1.00 92.94 88 GLY A CA 1
ATOM 697 C C . GLY A 1 88 ? -8.618 10.279 3.988 1.00 92.94 88 GLY A C 1
ATOM 698 O O . GLY A 1 88 ? -8.519 11.396 4.490 1.00 92.94 88 GLY A O 1
ATOM 699 N N . HIS A 1 89 ? -8.040 9.954 2.826 1.00 93.69 89 HIS A N 1
ATOM 700 C CA . HIS A 1 89 ? -7.280 10.886 1.987 1.00 93.69 89 HIS A CA 1
ATOM 701 C C . HIS A 1 89 ? -7.933 11.123 0.626 1.00 93.69 89 HIS A C 1
ATOM 703 O O . HIS A 1 89 ? -8.082 12.271 0.214 1.00 93.69 89 HIS A O 1
ATOM 709 N N . TYR A 1 90 ? -8.327 10.044 -0.051 1.00 95.19 90 TYR A N 1
ATOM 710 C CA . TYR A 1 90 ? -8.889 10.054 -1.399 1.00 95.19 90 TYR A CA 1
ATOM 711 C C . TYR A 1 90 ? -10.036 9.042 -1.502 1.00 95.19 90 TYR A C 1
ATOM 713 O O . TYR A 1 90 ? -10.144 8.133 -0.677 1.00 95.19 90 TYR A O 1
ATOM 721 N N . ASP A 1 91 ? -10.882 9.196 -2.521 1.00 91.75 91 ASP A N 1
ATOM 722 C CA . ASP A 1 91 ? -11.980 8.258 -2.789 1.00 91.75 91 ASP A CA 1
ATOM 723 C C . ASP A 1 91 ? -11.491 6.962 -3.455 1.00 91.75 91 ASP A C 1
ATOM 725 O O . ASP A 1 91 ? -12.109 5.913 -3.288 1.00 91.75 91 ASP A O 1
ATOM 729 N N . GLU A 1 92 ? -10.357 7.027 -4.161 1.00 92.44 92 GLU A N 1
ATOM 730 C CA . GLU A 1 92 ? -9.745 5.904 -4.873 1.00 92.44 92 GLU A CA 1
ATOM 731 C C . GLU A 1 92 ? -8.249 5.763 -4.527 1.00 92.44 92 GLU A C 1
ATOM 733 O O . GLU A 1 92 ? -7.577 6.768 -4.238 1.00 92.44 92 GLU A O 1
ATOM 738 N N . PRO A 1 93 ? -7.680 4.543 -4.579 1.00 95.88 93 PRO A N 1
ATOM 739 C CA . PRO A 1 93 ? -6.268 4.326 -4.293 1.00 95.88 93 PRO A CA 1
ATOM 740 C C . PRO A 1 93 ? -5.355 4.962 -5.344 1.00 95.88 93 PRO A C 1
ATOM 742 O O . PRO A 1 93 ? -5.303 4.538 -6.498 1.00 95.88 93 PRO A O 1
ATOM 745 N N . GLN A 1 94 ? -4.559 5.946 -4.925 1.00 97.56 94 GLN A N 1
ATOM 746 C CA . GLN A 1 94 ? -3.713 6.716 -5.844 1.00 97.56 94 GLN A CA 1
ATOM 747 C C . GLN A 1 94 ? -2.646 5.858 -6.535 1.00 97.56 94 GLN A C 1
ATOM 749 O O . GLN A 1 94 ? -2.355 6.064 -7.708 1.00 97.56 94 GLN A O 1
ATOM 754 N N . CYS A 1 95 ? -2.095 4.858 -5.840 1.00 97.75 95 CYS A N 1
ATOM 755 C CA . CYS A 1 95 ? -1.109 3.943 -6.415 1.00 97.75 95 CYS A CA 1
ATOM 756 C C . CYS A 1 95 ? -1.672 3.106 -7.576 1.00 97.75 95 CYS A C 1
ATOM 758 O O . CYS A 1 95 ? -0.940 2.843 -8.528 1.00 97.75 95 CYS A O 1
ATOM 760 N N . VAL A 1 96 ? -2.955 2.728 -7.524 1.00 97.00 96 VAL A N 1
ATOM 761 C CA . VAL A 1 96 ? -3.634 1.980 -8.595 1.00 97.00 96 VAL A CA 1
ATOM 762 C C . VAL A 1 96 ? -3.816 2.877 -9.817 1.00 97.00 96 VAL A C 1
ATOM 764 O O . VAL A 1 96 ? -3.467 2.475 -10.921 1.00 97.00 96 VAL A O 1
ATOM 767 N N . VAL A 1 97 ? -4.268 4.119 -9.609 1.00 96.88 97 VAL A N 1
ATOM 768 C CA . VAL A 1 97 ? -4.509 5.098 -10.685 1.00 96.88 97 VAL A CA 1
ATOM 769 C C . VAL A 1 97 ? -3.240 5.409 -11.485 1.00 96.88 97 VAL A C 1
ATOM 771 O O . VAL A 1 97 ? -3.308 5.615 -12.694 1.00 96.88 97 VAL A O 1
ATOM 774 N N . VAL A 1 98 ? -2.075 5.448 -10.830 1.00 97.44 98 VAL A N 1
ATOM 775 C CA . VAL A 1 98 ? -0.807 5.800 -11.493 1.00 97.44 98 VAL A CA 1
ATOM 776 C C . VAL A 1 98 ? -0.019 4.601 -12.024 1.00 97.44 98 VAL A C 1
ATOM 778 O O . VAL A 1 98 ? 1.001 4.799 -12.684 1.00 97.44 98 VAL A O 1
ATOM 781 N N . CYS A 1 99 ? -0.432 3.364 -11.731 1.00 97.81 99 CYS A N 1
ATOM 782 C CA . CYS A 1 99 ? 0.312 2.174 -12.136 1.00 97.81 99 CYS A CA 1
ATOM 783 C C . CYS A 1 99 ? 0.145 1.911 -13.648 1.00 97.81 99 CYS A C 1
ATOM 785 O O . CYS A 1 99 ? -0.953 1.571 -14.082 1.00 97.81 99 CYS A O 1
ATOM 787 N N . PRO A 1 100 ? 1.211 1.980 -14.470 1.00 97.00 100 PRO A N 1
ATOM 788 C CA . PRO A 1 100 ? 1.093 1.834 -15.926 1.00 97.00 100 PRO A CA 1
ATOM 789 C C . PRO A 1 100 ? 0.835 0.393 -16.395 1.00 97.00 100 PRO A C 1
ATOM 791 O O . PRO A 1 100 ? 0.548 0.176 -17.570 1.00 97.00 100 PRO A O 1
ATOM 794 N N . VAL A 1 101 ? 1.003 -0.590 -15.506 1.00 97.44 101 VAL A N 1
ATOM 795 C CA . VAL A 1 101 ? 0.900 -2.030 -15.804 1.00 97.44 101 VAL A CA 1
ATOM 796 C C . VAL A 1 101 ? -0.149 -2.738 -14.945 1.00 97.44 101 VAL A C 1
ATOM 798 O O . VAL A 1 101 ? -0.183 -3.964 -14.936 1.00 97.44 101 VAL A O 1
ATOM 801 N N . GLU A 1 102 ? -0.970 -1.978 -14.210 1.00 96.81 102 GLU A N 1
ATOM 802 C CA . GLU A 1 102 ? -2.100 -2.491 -13.418 1.00 96.81 102 GLU A CA 1
ATOM 803 C C . GLU A 1 102 ? -1.723 -3.689 -12.517 1.00 96.81 102 GLU A C 1
ATOM 805 O O . GLU A 1 102 ? -2.417 -4.697 -12.451 1.00 96.81 102 GLU A O 1
ATOM 810 N N . CYS A 1 103 ? -0.581 -3.601 -11.824 1.00 97.12 103 CYS A N 1
ATOM 811 C CA . CYS A 1 103 ? -0.022 -4.701 -11.027 1.00 97.12 103 CYS A CA 1
ATOM 812 C C . CYS A 1 103 ? -0.325 -4.609 -9.518 1.00 97.12 103 CYS A C 1
ATOM 814 O O . CYS A 1 103 ? 0.419 -5.175 -8.711 1.00 97.12 103 CYS A O 1
ATOM 816 N N . ILE A 1 104 ? -1.344 -3.838 -9.126 1.00 97.25 104 ILE A N 1
ATOM 817 C CA . ILE A 1 104 ? -1.709 -3.575 -7.726 1.00 97.25 104 ILE A CA 1
ATOM 818 C C . ILE A 1 104 ? -3.124 -4.087 -7.479 1.00 97.25 104 ILE A C 1
ATOM 820 O O . ILE A 1 104 ? -4.087 -3.500 -7.964 1.00 97.25 104 ILE A O 1
ATOM 824 N N . ASP A 1 105 ? -3.231 -5.154 -6.694 1.00 94.44 105 ASP A N 1
ATOM 825 C CA . ASP A 1 105 ? -4.482 -5.867 -6.436 1.00 94.44 105 ASP A CA 1
ATOM 826 C C . ASP A 1 105 ? -4.836 -5.841 -4.939 1.00 94.44 105 ASP A C 1
ATOM 828 O O . ASP A 1 105 ? -3.935 -5.742 -4.099 1.00 94.44 105 ASP A O 1
ATOM 832 N N . PRO A 1 106 ? -6.117 -6.004 -4.568 1.00 92.44 106 PRO A N 1
ATOM 833 C CA . PRO A 1 106 ? -6.516 -6.308 -3.194 1.00 92.44 106 PRO A CA 1
ATOM 834 C C . PRO A 1 106 ? -5.814 -7.575 -2.668 1.00 92.44 106 PRO A C 1
ATOM 836 O O . PRO A 1 106 ? -5.722 -8.584 -3.377 1.00 92.44 106 PRO A O 1
ATOM 839 N N . ASP A 1 107 ? -5.310 -7.546 -1.431 1.00 92.06 107 ASP A N 1
ATOM 840 C CA . ASP A 1 107 ? -4.691 -8.708 -0.793 1.00 92.06 107 ASP A CA 1
ATOM 841 C C . ASP A 1 107 ? -5.737 -9.594 -0.091 1.00 92.06 107 ASP A C 1
ATOM 843 O O . ASP A 1 107 ? -6.233 -9.234 0.979 1.00 92.06 107 ASP A O 1
ATOM 847 N N . PRO A 1 108 ? -6.032 -10.805 -0.605 1.00 88.00 108 PRO A N 1
ATOM 848 C CA . PRO A 1 108 ? -6.986 -11.714 0.029 1.00 88.00 108 PRO A CA 1
ATOM 849 C C . PRO A 1 108 ? -6.552 -12.183 1.426 1.00 88.00 108 PRO A C 1
ATOM 851 O O . PRO A 1 108 ? -7.377 -12.721 2.163 1.00 88.00 108 PRO A O 1
ATOM 854 N N . GLY A 1 109 ? -5.273 -12.029 1.792 1.00 87.25 109 GLY A N 1
ATOM 855 C CA . GLY A 1 109 ? -4.767 -12.374 3.121 1.00 87.25 109 GLY A CA 1
ATOM 856 C C . GLY A 1 109 ? -5.111 -11.355 4.211 1.00 87.25 109 GLY A C 1
ATOM 857 O O . GLY A 1 109 ? -4.984 -11.673 5.393 1.00 87.25 109 GLY A O 1
ATOM 858 N N . LEU A 1 110 ? -5.542 -10.148 3.833 1.00 86.62 110 LEU A N 1
ATOM 859 C CA . LEU A 1 110 ? -5.699 -9.000 4.726 1.00 86.62 110 LEU A CA 1
ATOM 860 C C . LEU A 1 110 ? -6.998 -8.255 4.410 1.00 86.62 110 LEU A C 1
ATOM 862 O O . LEU A 1 110 ? -7.015 -7.200 3.777 1.00 86.62 110 LEU A O 1
ATOM 866 N N . LEU A 1 111 ? -8.098 -8.844 4.877 1.00 88.94 111 LEU A N 1
ATOM 867 C CA . LEU A 1 111 ? -9.438 -8.280 4.756 1.00 88.94 111 LEU A CA 1
ATOM 868 C C . LEU A 1 111 ? -9.666 -7.237 5.850 1.00 88.94 111 LEU A C 1
ATOM 870 O O . LEU A 1 111 ? -9.602 -7.557 7.040 1.00 88.94 111 LEU A O 1
ATOM 874 N N . GLU A 1 112 ? -9.963 -6.006 5.451 1.00 89.75 112 GLU A N 1
ATOM 875 C CA . GLU A 1 112 ? -10.181 -4.890 6.362 1.00 89.75 112 GLU A CA 1
ATOM 876 C C . GLU A 1 112 ? -11.461 -4.140 5.993 1.00 89.75 112 GLU A C 1
ATOM 878 O O . GLU A 1 112 ? -11.763 -3.853 4.852 1.00 89.75 112 GLU A O 1
ATOM 883 N N . THR A 1 113 ? -12.269 -3.791 6.975 1.00 91.69 113 THR A N 1
ATOM 884 C CA . THR A 1 113 ? -13.435 -2.931 6.768 1.00 91.69 113 THR A CA 1
ATOM 885 C C . THR A 1 113 ? -13.005 -1.474 6.648 1.00 91.69 113 THR A C 1
ATOM 887 O O . THR A 1 113 ? -11.931 -1.073 7.108 1.00 91.69 113 THR A O 1
ATOM 890 N N . ARG A 1 114 ? -13.882 -0.630 6.096 1.00 90.88 114 ARG A N 1
ATOM 891 C CA . ARG A 1 114 ? -13.639 0.816 6.009 1.00 90.88 114 ARG A CA 1
ATOM 892 C C . ARG A 1 114 ? -13.354 1.421 7.388 1.00 90.88 114 ARG A C 1
ATOM 894 O O . ARG A 1 114 ? -12.484 2.279 7.518 1.00 90.88 114 ARG A O 1
ATOM 901 N N . GLU A 1 115 ? -14.055 0.962 8.420 1.00 92.81 115 GLU A N 1
ATOM 902 C CA . GLU A 1 115 ? -13.856 1.381 9.805 1.00 92.81 115 GLU A CA 1
ATOM 903 C C . GLU A 1 115 ? -12.467 0.990 10.329 1.00 92.81 115 GLU A C 1
ATOM 905 O O . GLU A 1 115 ? -11.816 1.797 10.996 1.00 92.81 115 GLU A O 1
ATOM 910 N N . GLN A 1 116 ? -11.979 -0.212 10.001 1.00 94.31 116 GLN A N 1
ATOM 911 C CA . GLN A 1 116 ? -10.628 -0.655 10.365 1.00 94.31 116 GLN A CA 1
ATOM 912 C C . GLN A 1 116 ? -9.553 0.200 9.684 1.00 94.31 116 GLN A C 1
ATOM 914 O O . GLN A 1 116 ? -8.617 0.636 10.355 1.00 94.31 116 GLN A O 1
ATOM 919 N N . LEU A 1 117 ? -9.718 0.526 8.399 1.00 94.62 117 LEU A N 1
ATOM 920 C CA . LEU A 1 117 ? -8.786 1.393 7.667 1.00 94.62 117 LEU A CA 1
ATOM 921 C C . LEU A 1 117 ? -8.760 2.819 8.231 1.00 94.62 117 LEU A C 1
ATOM 923 O O . LEU A 1 117 ? -7.687 3.402 8.384 1.00 94.62 117 LEU A O 1
ATOM 927 N N . LEU A 1 118 ? -9.918 3.371 8.609 1.00 94.81 118 LEU A N 1
ATOM 928 C CA . LEU A 1 118 ? -9.997 4.672 9.284 1.00 94.81 118 LEU A CA 1
ATOM 929 C C . LEU A 1 118 ? -9.331 4.643 10.664 1.00 94.81 118 LEU A C 1
ATOM 931 O O . LEU A 1 118 ? -8.606 5.572 11.017 1.00 94.81 118 LEU A O 1
ATOM 935 N N . SER A 1 119 ? -9.540 3.575 11.439 1.00 95.75 119 SER A N 1
ATOM 936 C CA . SER A 1 119 ? -8.862 3.393 12.726 1.00 95.75 119 SER A CA 1
ATOM 937 C C . SER A 1 119 ? -7.345 3.294 12.547 1.00 95.75 119 SER A C 1
ATOM 939 O O . SER A 1 119 ? -6.597 3.883 13.326 1.00 95.75 119 SER A O 1
ATOM 941 N N . LYS A 1 120 ? -6.878 2.579 11.518 1.00 95.31 120 LYS A N 1
ATOM 942 C CA . LYS A 1 120 ? -5.458 2.485 11.168 1.00 95.31 120 LYS A CA 1
ATOM 943 C C . LYS A 1 120 ? -4.894 3.855 10.798 1.00 95.31 120 LYS A C 1
ATOM 945 O O . LYS A 1 120 ? -3.860 4.244 11.329 1.00 95.31 120 LYS A O 1
ATOM 950 N N . LEU A 1 121 ? -5.600 4.632 9.974 1.00 95.56 121 LEU A N 1
ATOM 951 C CA . LEU A 1 121 ? -5.195 5.997 9.635 1.00 95.56 121 LEU A CA 1
ATOM 952 C C . LEU A 1 121 ? -5.021 6.871 10.886 1.00 95.56 121 LEU A C 1
ATOM 954 O O . LEU A 1 121 ? -4.002 7.540 11.033 1.00 95.56 121 LEU A O 1
ATOM 958 N N . GLN A 1 122 ? -5.980 6.839 11.813 1.00 96.00 122 GLN A N 1
ATOM 959 C CA . GLN A 1 122 ? -5.883 7.597 13.067 1.00 96.00 122 GLN A CA 1
ATOM 960 C C . GLN A 1 122 ? -4.659 7.191 13.901 1.00 96.00 122 GLN A C 1
ATOM 962 O O . GLN A 1 122 ? -4.035 8.038 14.541 1.00 96.00 122 GLN A O 1
ATOM 967 N N . GLN A 1 123 ? -4.304 5.903 13.900 1.00 96.50 123 GLN A N 1
ATOM 968 C CA . GLN A 1 123 ? -3.093 5.416 14.560 1.00 96.50 123 GLN A CA 1
ATOM 969 C C . GLN A 1 123 ? -1.830 5.933 13.867 1.00 96.50 123 GLN A C 1
ATOM 971 O O . GLN A 1 123 ? -0.941 6.428 14.553 1.00 96.50 123 GLN A O 1
ATOM 976 N N . LEU A 1 124 ? -1.769 5.893 12.534 1.00 95.44 124 LEU A N 1
ATOM 977 C CA . LEU A 1 124 ? -0.636 6.423 11.767 1.00 95.44 124 LEU A CA 1
ATOM 978 C C . LEU A 1 124 ? -0.453 7.925 12.004 1.00 95.44 124 LEU A C 1
ATOM 980 O O . LEU A 1 124 ? 0.656 8.368 12.262 1.00 95.44 124 LEU A O 1
ATOM 984 N N . GLN A 1 125 ? -1.534 8.704 12.007 1.00 94.31 125 GLN A N 1
ATOM 985 C CA . GLN A 1 125 ? -1.479 10.142 12.298 1.00 94.31 125 GLN A CA 1
ATOM 986 C C . GLN A 1 125 ? -0.958 10.447 13.703 1.00 94.31 125 GLN A C 1
ATOM 988 O O . GLN A 1 125 ? -0.289 11.454 13.916 1.00 94.31 125 GLN A O 1
ATOM 993 N N . ARG A 1 126 ? -1.264 9.581 14.674 1.00 94.94 126 ARG A N 1
ATOM 994 C CA . ARG A 1 126 ? -0.751 9.706 16.040 1.00 94.94 126 ARG A CA 1
ATOM 995 C C . ARG A 1 126 ? 0.722 9.307 16.142 1.00 94.94 126 ARG A C 1
ATOM 997 O O . ARG A 1 126 ? 1.448 9.920 16.918 1.00 94.94 126 ARG A O 1
ATOM 1004 N N . ASN A 1 127 ? 1.122 8.252 15.439 1.00 94.81 127 ASN A N 1
ATOM 100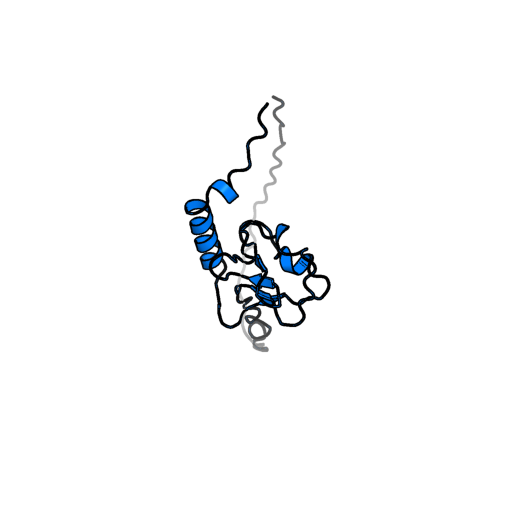5 C CA . ASN A 1 127 ? 2.456 7.668 15.556 1.00 94.81 127 ASN A CA 1
ATOM 1006 C C . ASN A 1 127 ? 3.496 8.420 14.715 1.00 94.81 127 ASN A C 1
ATOM 1008 O O . ASN A 1 127 ? 4.639 8.535 15.141 1.00 94.81 127 ASN A O 1
ATOM 1012 N N . ASP A 1 128 ? 3.081 8.955 13.567 1.00 92.50 128 ASP A N 1
ATOM 1013 C CA . ASP A 1 128 ? 3.928 9.630 12.585 1.00 92.50 128 ASP A CA 1
ATOM 1014 C C . ASP A 1 128 ? 3.376 11.036 12.246 1.00 92.50 128 ASP A C 1
ATOM 1016 O O . ASP A 1 128 ? 3.026 11.303 11.091 1.00 92.50 128 ASP A O 1
ATOM 1020 N N . PRO A 1 129 ? 3.255 11.956 13.225 1.00 89.19 129 PRO A N 1
ATOM 1021 C CA . PRO A 1 129 ? 2.647 13.275 13.008 1.00 89.19 129 PRO A CA 1
ATOM 1022 C C . PRO A 1 129 ? 3.369 14.096 11.928 1.00 89.19 129 PRO A C 1
ATOM 1024 O O . PRO A 1 129 ? 2.717 14.784 11.146 1.00 89.19 129 PRO A O 1
ATOM 1027 N N . GLU A 1 130 ? 4.688 13.934 11.799 1.00 89.19 130 GLU A N 1
ATOM 1028 C CA . GLU A 1 130 ? 5.530 14.598 10.791 1.00 89.19 130 GLU A CA 1
ATOM 1029 C C . GLU A 1 130 ? 5.103 14.305 9.339 1.00 89.19 130 GLU A C 1
ATOM 1031 O O . GLU A 1 130 ? 5.400 15.079 8.434 1.00 89.19 130 GLU A O 1
ATOM 1036 N N . LEU A 1 131 ? 4.397 13.195 9.085 1.00 85.56 131 LEU A N 1
ATOM 1037 C CA . LEU A 1 131 ? 3.881 12.874 7.748 1.00 85.56 131 LEU A CA 1
ATOM 1038 C C . LEU A 1 131 ? 2.637 13.691 7.373 1.00 85.56 131 LEU A C 1
ATOM 1040 O O . LEU A 1 131 ? 2.322 13.814 6.189 1.00 85.56 131 LEU A O 1
ATOM 1044 N N . TYR A 1 132 ? 1.918 14.218 8.365 1.00 84.50 132 TYR A N 1
ATOM 1045 C CA . TYR A 1 132 ? 0.614 14.867 8.194 1.00 84.50 132 TYR A CA 1
ATOM 1046 C C . TYR A 1 132 ? 0.619 16.340 8.590 1.00 84.50 132 TYR A C 1
ATOM 1048 O O . TYR A 1 132 ? -0.244 17.105 8.148 1.00 84.50 132 TYR A O 1
ATOM 1056 N N . GLU A 1 133 ? 1.590 16.755 9.392 1.00 78.94 133 GLU A N 1
ATOM 1057 C CA . GLU A 1 133 ? 1.919 18.151 9.603 1.00 78.94 133 GLU A CA 1
ATOM 1058 C C . GLU A 1 133 ? 2.524 18.681 8.304 1.00 78.94 133 GLU A C 1
ATOM 1060 O O . GLU A 1 133 ? 3.718 18.574 8.041 1.00 78.94 133 GLU A O 1
ATOM 1065 N N . LYS A 1 134 ? 1.661 19.222 7.436 1.00 65.81 134 LYS A N 1
ATOM 1066 C CA . LYS A 1 134 ? 2.119 20.060 6.331 1.00 65.81 134 LYS A CA 1
ATOM 1067 C C . LYS A 1 134 ? 2.995 21.133 6.953 1.00 65.81 134 LYS A C 1
ATOM 1069 O O . LYS A 1 134 ? 2.477 21.909 7.757 1.00 65.81 134 LYS A O 1
ATOM 1074 N N . GLU A 1 135 ? 4.273 21.162 6.575 1.00 59.16 135 GLU A N 1
ATOM 1075 C CA . GLU A 1 135 ? 5.132 22.324 6.768 1.00 59.16 135 GLU A CA 1
ATOM 1076 C C . GLU A 1 135 ? 4.274 23.550 6.463 1.00 59.16 135 GLU A C 1
ATOM 1078 O O . GLU A 1 135 ? 3.793 23.738 5.339 1.00 59.16 135 GLU A O 1
ATOM 1083 N N . SER A 1 136 ? 3.968 24.320 7.505 1.00 55.75 136 SER A N 1
ATOM 1084 C CA . SER A 1 136 ? 3.470 25.669 7.336 1.00 55.75 136 SER A CA 1
ATOM 1085 C C . SER A 1 136 ? 4.454 26.329 6.382 1.00 55.75 136 SER A C 1
ATOM 1087 O O . SER A 1 136 ? 5.639 26.360 6.715 1.00 55.75 136 SER A O 1
ATOM 1089 N N . PRO A 1 137 ? 4.027 26.814 5.204 1.00 61.38 137 PRO A N 1
ATOM 1090 C CA . PRO A 1 137 ? 4.871 27.714 4.453 1.00 61.38 137 PRO A CA 1
ATOM 1091 C C . PRO A 1 137 ? 5.081 28.900 5.388 1.00 61.38 137 PRO A C 1
ATOM 1093 O O . PRO A 1 137 ? 4.148 29.668 5.642 1.00 61.38 137 PRO A O 1
ATOM 1096 N N . ASP A 1 138 ? 6.255 28.965 6.005 1.00 61.81 138 ASP A N 1
ATOM 1097 C CA . ASP A 1 138 ? 6.715 30.167 6.666 1.00 61.81 138 ASP A CA 1
ATOM 1098 C C . ASP A 1 138 ? 6.572 31.310 5.652 1.00 61.81 138 ASP A C 1
ATOM 1100 O O . ASP A 1 138 ? 7.019 31.180 4.514 1.00 61.81 138 ASP A O 1
ATOM 1104 N N . LEU A 1 139 ? 5.877 32.370 6.075 1.00 50.25 139 LEU A N 1
ATOM 1105 C CA . LEU A 1 139 ? 6.137 33.779 5.744 1.00 50.25 139 LEU A CA 1
ATOM 1106 C C . LEU A 1 139 ? 6.691 34.111 4.344 1.00 50.25 139 LEU A C 1
ATOM 1108 O O . LEU A 1 139 ? 7.898 33.897 4.096 1.00 50.25 139 LEU A O 1
#

Radius of gyration: 28.13 Å; chains: 1; bounding box: 83×56×32 Å

Foldseek 3Di:
DDDDDDDDDDDDDDDDDDDDDDDDDDDDDDDDPPPPPDPPPPVQQAFKWFDPQAPPPVQLQVQQLQSQWDDDPRHITGNSLRGLQCQVNDPGRPSCVRRPRNRMDGDPVGGDDNVRSVVSVVVSCVVPVVSVPDPDPDD

Organism: NCBI:txid155920

Secondary structure (DSSP, 8-state):
----PPP--------------------------SSSS-TT-----EEEEE-TT----S-STTT-TT--EEE-SSSEEE-TTT--TTTTT-SS-HHHHH-TT--EEEEEEEE--HHHHHHHHHHHHHH-GGGTS------

InterPro domains:
  IPR017896 4Fe-4S ferredoxin-type, iron-sulphur binding domain [PF00037] (52-70)
  IPR017896 4Fe-4S ferredoxin-type, iron-sulphur binding domain [PS51379] (46-74)
  IPR017896 4Fe-4S ferredoxin-type, iron-sulphur binding domain [PS51379] (76-109)
  IPR017900 4Fe-4S ferredoxin, iron-sulphur binding, conserved site [PS00198] (54-65)
  IPR047927 Ferredoxin YfhL-like [NF033683] (46-124)
  IPR050157 Photosystem I iron-sulfur center [PTHR24960] (50-108)